Protein AF-Q4CWU4-F1 (afdb_monomer_lite)

Foldseek 3Di:
DDPPPPPPPVPVDDPVRVVVVVVVVVVVVVVVLLVVLVVVLVVLDDPDDPVPDFLVVLSVVLNVLSCVVVVVPPPPDDDDDDDDDDDDDDDDDDDDDDDDDPDPPLVPPVVDPSSVSSVVSVVSSVVRCCVPVVVVVVVVVVVVVVVVVVVVVVVPPDDPPVPPDD

Sequence (166 aa):
MTSKKAAKEKDEYTPQERLTAAALEYKKLEGHNQSSIERMYGALSSPFRVSNKPCEVPRAAVLRCFEEILGKTNSGENGSTDNLTETTVVGRSISGGNNADGRVLLSSDSRFPSVHRCYDAVLQYESCVVEKTLAQHHSLLAEFEARQLQEVESTNEVPKAVASGA

Organism: Trypanosoma cruzi (strain CL Brener) (NCBI:txid353153)

pLDDT: mean 70.57, std 22.28, range [27.14, 93.62]

Secondary structure (DSSP, 8-state):
--------------HHHHHHHHHHHHHHHHHHHHHHHHHHHHHH--SS--TTSTTHHHHHHHHHHHHHHHT--------------------------------------TTS-HHHHTHHHHHHHHHHHHHHHHHHHHHHHHHHHHHHHHHHHHHHSSSSSSSS--

Radius of gyration: 28.24 Å; chains: 1; bounding box: 60×55×87 Å

Structure (mmCIF, N/CA/C/O backbone):
data_AF-Q4CWU4-F1
#
_entry.id   AF-Q4CWU4-F1
#
loop_
_atom_site.group_PDB
_atom_site.id
_atom_site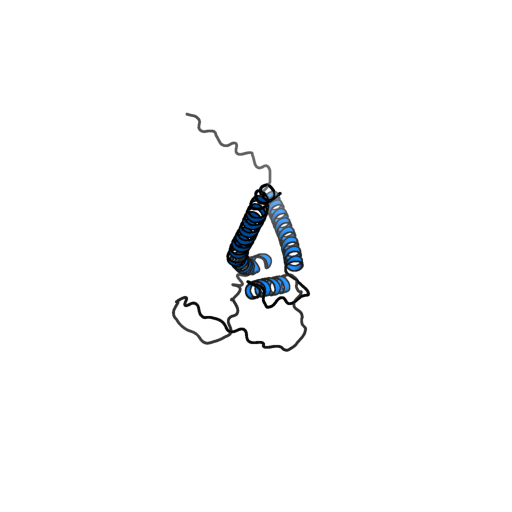.type_symbol
_atom_site.label_atom_id
_atom_site.label_alt_id
_atom_site.label_comp_id
_atom_site.label_asym_id
_atom_site.label_entity_id
_atom_site.label_seq_id
_atom_site.pdbx_PDB_ins_code
_atom_site.Cartn_x
_atom_site.Cartn_y
_atom_site.Cartn_z
_atom_site.occupancy
_atom_site.B_iso_or_equiv
_atom_site.auth_seq_id
_atom_site.auth_comp_id
_atom_site.auth_asym_id
_atom_site.auth_atom_id
_atom_site.pdbx_PDB_model_num
ATOM 1 N N . MET A 1 1 ? 31.629 40.254 8.953 1.00 42.12 1 MET A N 1
ATOM 2 C CA . MET A 1 1 ? 30.354 39.524 8.803 1.00 42.12 1 MET A CA 1
ATOM 3 C C . MET A 1 1 ? 30.618 38.212 8.089 1.00 42.12 1 MET A C 1
ATOM 5 O O . MET A 1 1 ? 31.155 38.199 6.990 1.00 42.12 1 MET A O 1
ATOM 9 N N . THR A 1 2 ? 30.315 37.116 8.768 1.00 42.84 2 THR A N 1
ATOM 10 C CA . THR A 1 2 ? 30.444 35.728 8.327 1.00 42.84 2 THR A CA 1
ATOM 11 C C . THR A 1 2 ? 29.409 35.401 7.253 1.00 42.84 2 THR A C 1
ATOM 13 O O . THR A 1 2 ? 28.284 35.036 7.569 1.00 42.84 2 THR A O 1
ATOM 16 N N . SER A 1 3 ? 29.787 35.460 5.978 1.00 53.03 3 SER A N 1
ATOM 17 C CA . SER A 1 3 ? 29.126 34.617 4.979 1.00 53.03 3 SER A CA 1
ATOM 18 C C . SER A 1 3 ? 29.904 33.314 4.929 1.00 53.03 3 SER A C 1
ATOM 20 O O . SER A 1 3 ? 30.938 33.225 4.268 1.00 53.03 3 SER A O 1
ATOM 22 N N . LYS A 1 4 ? 29.442 32.331 5.714 1.00 50.03 4 LYS A N 1
ATOM 23 C CA . LYS A 1 4 ? 29.821 30.922 5.575 1.00 50.03 4 LYS A CA 1
ATOM 24 C C . LYS A 1 4 ? 29.632 30.582 4.100 1.00 50.03 4 LYS A C 1
ATOM 26 O O . LYS A 1 4 ? 28.511 30.385 3.642 1.00 50.03 4 LYS A O 1
ATOM 31 N N . LYS A 1 5 ? 30.733 30.591 3.351 1.00 51.97 5 LYS A N 1
ATOM 32 C CA . LYS A 1 5 ? 30.817 30.020 2.016 1.00 51.97 5 LYS A CA 1
ATOM 33 C C . LYS A 1 5 ? 30.454 28.563 2.248 1.00 51.97 5 LYS A C 1
ATOM 35 O O . LYS A 1 5 ? 31.265 27.825 2.803 1.00 51.97 5 LYS A O 1
ATOM 40 N N . ALA A 1 6 ? 29.194 28.215 1.980 1.00 53.72 6 ALA A N 1
ATOM 41 C CA . ALA A 1 6 ? 28.751 26.837 1.968 1.00 53.72 6 ALA A CA 1
ATOM 42 C C . ALA A 1 6 ? 29.819 26.102 1.174 1.00 53.72 6 ALA A C 1
ATOM 44 O O . ALA A 1 6 ? 30.114 26.497 0.039 1.00 53.72 6 ALA A O 1
ATOM 45 N N . ALA A 1 7 ? 30.504 25.175 1.840 1.00 51.38 7 ALA A N 1
ATOM 46 C CA . ALA A 1 7 ? 31.452 24.311 1.191 1.00 51.38 7 ALA A CA 1
ATOM 47 C C . ALA A 1 7 ? 30.671 23.687 0.040 1.00 51.38 7 ALA A C 1
ATOM 49 O O . ALA A 1 7 ? 29.815 22.834 0.249 1.00 51.38 7 ALA A O 1
ATOM 50 N N . LYS A 1 8 ? 30.895 24.202 -1.173 1.00 55.53 8 LYS A N 1
ATOM 51 C CA . LYS A 1 8 ? 30.643 23.460 -2.391 1.00 55.53 8 LYS A CA 1
ATOM 52 C C . LYS A 1 8 ? 31.644 22.330 -2.291 1.00 55.53 8 LYS A C 1
ATOM 54 O O . LYS A 1 8 ? 32.777 22.469 -2.749 1.00 55.53 8 LYS A O 1
ATOM 59 N N . GLU A 1 9 ? 31.264 21.300 -1.545 1.00 57.66 9 GLU A N 1
ATOM 60 C CA . GLU A 1 9 ? 31.845 19.984 -1.666 1.00 57.66 9 GLU A CA 1
ATOM 61 C C . GLU A 1 9 ? 31.921 19.758 -3.171 1.00 57.66 9 GLU A C 1
ATOM 63 O O . GLU A 1 9 ? 30.923 19.896 -3.887 1.00 57.66 9 GLU A O 1
ATOM 68 N N . LYS A 1 10 ? 33.157 19.704 -3.669 1.00 61.56 10 LYS A N 1
ATOM 69 C CA . LYS A 1 10 ? 33.426 19.575 -5.090 1.00 61.56 10 LYS A CA 1
ATOM 70 C C . LYS A 1 10 ? 32.891 18.208 -5.442 1.00 61.56 10 LYS A C 1
ATOM 72 O O . LYS A 1 10 ? 33.530 17.208 -5.163 1.00 61.56 10 LYS A O 1
ATOM 77 N N . ASP A 1 11 ? 31.673 18.204 -5.939 1.00 67.06 11 ASP A N 1
ATOM 78 C CA . ASP A 1 11 ? 30.975 17.013 -6.354 1.00 67.06 11 ASP A CA 1
ATOM 79 C C . ASP A 1 11 ? 31.775 16.422 -7.523 1.00 67.06 11 ASP A C 1
ATOM 81 O O . ASP A 1 11 ? 31.755 16.947 -8.639 1.00 67.06 11 ASP A O 1
ATOM 85 N N . GLU A 1 12 ? 32.604 15.434 -7.181 1.00 80.94 12 GLU A N 1
ATOM 86 C CA . GLU A 1 12 ? 33.707 14.880 -7.978 1.00 80.94 12 GLU A CA 1
ATOM 87 C C . GLU A 1 12 ? 33.205 14.046 -9.166 1.00 80.94 12 GLU A C 1
ATOM 89 O O . GLU A 1 12 ? 33.981 13.659 -10.033 1.00 80.94 12 GLU A O 1
ATOM 94 N N . TYR A 1 13 ? 31.890 13.834 -9.254 1.00 83.00 13 TYR A N 1
ATOM 95 C CA . TYR A 1 13 ? 31.260 13.078 -10.324 1.00 83.00 13 TYR A CA 1
ATOM 96 C C . TYR A 1 13 ? 31.100 13.895 -11.609 1.00 83.00 13 TYR A C 1
ATOM 98 O O . TYR A 1 13 ? 30.477 14.970 -11.643 1.00 83.00 13 TYR A O 1
A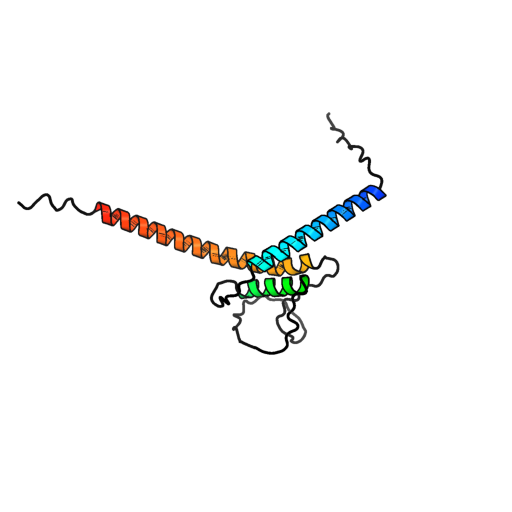TOM 106 N N . THR A 1 14 ? 31.573 13.311 -12.708 1.00 89.88 14 THR A N 1
ATOM 107 C CA . THR A 1 14 ? 31.270 13.735 -14.075 1.00 89.88 14 THR A CA 1
ATOM 108 C C . THR A 1 14 ? 29.755 13.698 -14.334 1.00 89.88 14 THR A C 1
ATOM 110 O O . THR A 1 14 ? 29.021 12.931 -13.703 1.00 89.88 14 THR A O 1
ATOM 113 N N . PRO A 1 15 ? 29.236 14.484 -15.296 1.00 90.69 15 PRO A N 1
ATOM 114 C CA . PRO A 1 15 ? 27.817 14.437 -15.658 1.00 90.69 15 PRO A CA 1
ATOM 115 C C . PRO A 1 15 ? 27.309 13.029 -16.010 1.00 90.69 15 PRO A C 1
ATOM 117 O O . PRO A 1 15 ? 26.175 12.684 -15.682 1.00 90.69 15 PRO A O 1
ATOM 120 N N . GLN A 1 16 ? 28.157 12.200 -16.629 1.00 91.44 16 GLN A N 1
ATOM 121 C CA . GLN A 1 16 ? 27.815 10.824 -16.987 1.00 91.44 16 GLN A CA 1
ATOM 122 C C . GLN A 1 16 ? 27.714 9.912 -15.756 1.00 91.44 16 GLN A C 1
ATOM 124 O O . GLN A 1 16 ? 26.798 9.091 -15.669 1.00 91.44 16 GLN A O 1
ATOM 129 N N . GLU A 1 17 ? 28.615 10.067 -14.784 1.00 92.50 17 GLU A N 1
ATOM 130 C CA . GLU A 1 17 ? 28.552 9.333 -13.515 1.00 92.50 17 GLU A CA 1
ATOM 131 C C . GLU A 1 17 ? 27.312 9.723 -12.714 1.00 92.50 17 GLU A C 1
ATOM 133 O O . GLU A 1 17 ? 26.626 8.846 -12.196 1.00 92.50 17 GLU A O 1
ATOM 138 N N . ARG A 1 18 ? 26.950 11.012 -12.694 1.00 91.31 18 ARG A N 1
ATOM 139 C CA . ARG A 1 18 ? 25.708 11.481 -12.059 1.00 91.31 18 ARG A CA 1
ATOM 140 C C . ARG A 1 18 ? 24.472 10.864 -12.691 1.00 91.31 18 ARG A C 1
ATOM 142 O O . ARG A 1 18 ? 23.588 10.412 -11.972 1.00 91.31 18 ARG A O 1
ATOM 149 N N . LEU A 1 19 ? 24.404 10.839 -14.023 1.00 93.00 19 LEU A N 1
ATOM 150 C CA . LEU A 1 19 ? 23.275 10.239 -14.729 1.00 93.00 19 LEU A CA 1
ATOM 151 C C . LEU A 1 19 ? 23.174 8.739 -14.429 1.00 93.00 19 LEU A C 1
ATOM 153 O O . LEU A 1 19 ? 22.085 8.232 -14.176 1.00 93.00 19 LEU A O 1
ATOM 157 N N . THR A 1 20 ? 24.313 8.046 -14.404 1.00 92.94 20 THR A N 1
ATOM 158 C CA . THR A 1 20 ? 24.373 6.616 -14.080 1.00 92.94 20 THR A CA 1
ATOM 159 C C . THR A 1 20 ? 23.937 6.358 -12.637 1.00 92.94 20 THR A C 1
ATOM 161 O O . THR A 1 20 ? 23.101 5.490 -12.399 1.00 92.94 20 THR A O 1
ATOM 164 N N . ALA A 1 21 ? 24.433 7.143 -11.679 1.00 91.88 21 ALA A N 1
ATOM 165 C CA . ALA A 1 21 ? 24.035 7.056 -10.278 1.00 91.88 21 ALA A CA 1
ATOM 166 C C . ALA A 1 21 ? 22.535 7.339 -10.094 1.00 91.88 21 ALA A C 1
ATOM 168 O O . ALA A 1 21 ? 21.845 6.579 -9.419 1.00 91.88 21 ALA A O 1
ATOM 169 N N . ALA A 1 22 ? 22.004 8.372 -10.756 1.00 91.38 22 ALA A N 1
ATOM 170 C CA . ALA A 1 22 ? 20.580 8.694 -10.727 1.00 91.38 22 ALA A CA 1
ATOM 171 C C . ALA A 1 22 ? 19.720 7.562 -11.313 1.00 91.38 22 ALA A C 1
ATOM 173 O O . ALA A 1 22 ? 18.696 7.207 -10.734 1.00 91.38 22 ALA A O 1
ATOM 174 N N . ALA A 1 23 ? 20.147 6.955 -12.425 1.00 90.81 23 ALA A N 1
ATOM 175 C CA . ALA A 1 23 ? 19.454 5.817 -13.024 1.00 90.81 23 ALA A CA 1
ATOM 176 C C . ALA A 1 23 ? 19.469 4.577 -12.111 1.00 90.81 23 ALA A C 1
ATOM 178 O O . ALA A 1 23 ? 18.464 3.872 -12.011 1.00 90.81 23 ALA A O 1
ATOM 179 N N . LEU A 1 24 ? 20.584 4.318 -11.417 1.00 93.06 24 LEU A N 1
ATOM 180 C CA . LEU A 1 24 ? 20.696 3.218 -10.455 1.00 93.06 24 LEU A CA 1
ATOM 181 C C . LEU A 1 24 ? 19.802 3.432 -9.229 1.00 93.06 24 LEU A C 1
ATOM 183 O O . LEU A 1 24 ? 19.096 2.506 -8.830 1.00 93.06 24 LEU A O 1
ATOM 187 N N . GLU A 1 25 ? 19.784 4.638 -8.663 1.00 92.19 25 GLU A N 1
ATOM 188 C CA . GLU A 1 25 ? 18.903 4.967 -7.537 1.00 92.19 25 GLU A CA 1
ATOM 189 C C . GLU A 1 25 ? 17.427 4.920 -7.939 1.00 92.19 25 GLU A C 1
ATOM 191 O O . GLU A 1 25 ? 16.607 4.369 -7.206 1.00 92.19 25 GLU A O 1
ATOM 196 N N . TYR A 1 26 ? 17.085 5.397 -9.138 1.00 89.50 26 TYR A N 1
ATOM 197 C CA . TYR A 1 26 ? 15.729 5.275 -9.665 1.00 89.50 26 TYR A CA 1
ATOM 198 C C . TYR A 1 26 ? 15.299 3.807 -9.793 1.00 89.50 26 TYR A C 1
ATOM 200 O O . TYR A 1 26 ? 14.238 3.424 -9.305 1.00 89.50 26 TYR A O 1
ATOM 208 N N . LYS A 1 27 ? 16.153 2.954 -10.373 1.00 88.50 27 LYS A N 1
ATOM 209 C CA . LYS A 1 27 ? 15.885 1.514 -10.498 1.00 88.50 27 LYS A CA 1
ATOM 210 C C . LYS A 1 27 ? 15.747 0.829 -9.135 1.00 88.50 27 LYS A C 1
ATOM 212 O O . LYS A 1 27 ? 14.917 -0.061 -8.959 1.00 88.50 27 LYS A O 1
ATOM 217 N N . LYS A 1 28 ? 16.558 1.231 -8.156 1.00 90.50 28 LYS A N 1
ATOM 218 C CA . LYS A 1 28 ? 16.475 0.727 -6.780 1.00 90.50 28 LYS A CA 1
ATOM 219 C C . LYS A 1 28 ? 15.155 1.126 -6.119 1.00 90.50 28 LYS A C 1
ATOM 221 O O . LYS A 1 28 ? 14.529 0.286 -5.473 1.00 90.50 28 LYS A O 1
ATOM 226 N N . LEU A 1 29 ? 14.721 2.372 -6.305 1.00 88.19 29 LEU A N 1
ATOM 227 C CA . LEU A 1 29 ? 13.435 2.860 -5.813 1.00 88.19 29 LEU A CA 1
ATOM 228 C C . LEU A 1 29 ? 12.266 2.111 -6.465 1.00 88.19 29 LEU A C 1
ATOM 230 O O . LEU A 1 29 ? 11.347 1.689 -5.770 1.00 88.19 29 LEU A O 1
ATOM 234 N N . GLU A 1 30 ? 12.332 1.873 -7.774 1.00 85.12 30 GLU A N 1
ATOM 235 C CA . GLU A 1 30 ? 11.339 1.083 -8.508 1.00 85.12 30 GLU A CA 1
ATOM 236 C C . GLU A 1 30 ? 11.250 -0.358 -7.979 1.00 85.12 30 GLU A C 1
ATOM 238 O O . GLU A 1 30 ? 10.157 -0.840 -7.682 1.00 85.12 30 GLU A O 1
ATOM 243 N N . GLY A 1 31 ? 12.389 -1.022 -7.758 1.00 86.56 31 GLY A N 1
ATOM 244 C CA . GLY A 1 31 ? 12.422 -2.367 -7.175 1.00 86.56 31 GLY A CA 1
ATOM 245 C C . GLY A 1 31 ? 11.868 -2.429 -5.744 1.00 86.56 31 GLY A C 1
ATOM 246 O O . GLY A 1 31 ? 11.148 -3.368 -5.388 1.00 86.56 31 GLY A O 1
ATOM 247 N N . HIS A 1 32 ? 12.153 -1.414 -4.921 1.00 87.88 32 HIS A N 1
ATOM 248 C CA . HIS A 1 32 ? 11.577 -1.298 -3.580 1.00 87.88 32 HIS A CA 1
ATOM 249 C C . HIS A 1 32 ? 10.056 -1.115 -3.630 1.00 87.88 32 HIS A C 1
ATOM 251 O O . HIS A 1 32 ? 9.322 -1.789 -2.907 1.00 87.88 32 HIS A O 1
ATOM 257 N N . ASN A 1 33 ? 9.584 -0.245 -4.520 1.00 86.44 33 ASN A N 1
ATOM 258 C CA . ASN A 1 33 ? 8.169 0.021 -4.725 1.00 86.44 33 ASN A CA 1
ATOM 259 C C . ASN A 1 33 ? 7.411 -1.228 -5.191 1.00 86.44 33 ASN A C 1
ATOM 261 O O . ASN A 1 33 ? 6.353 -1.535 -4.643 1.00 86.44 33 ASN A O 1
ATOM 265 N N . GLN A 1 34 ? 7.979 -1.989 -6.127 1.00 86.38 34 GLN A N 1
ATOM 266 C CA . GLN A 1 34 ? 7.411 -3.258 -6.579 1.00 86.38 34 GLN A CA 1
ATOM 267 C C . GLN A 1 34 ? 7.272 -4.258 -5.422 1.00 86.38 34 GLN A C 1
ATOM 269 O O . GLN A 1 34 ? 6.199 -4.815 -5.196 1.00 86.38 34 GLN A O 1
ATOM 274 N N . SER A 1 35 ? 8.331 -4.414 -4.622 1.00 89.38 35 SER A N 1
ATOM 275 C CA . SER A 1 35 ? 8.322 -5.293 -3.443 1.00 89.38 35 SER A CA 1
ATOM 276 C C . SER A 1 35 ? 7.289 -4.848 -2.396 1.00 89.38 35 SER A C 1
ATOM 278 O O . SER A 1 35 ? 6.674 -5.671 -1.715 1.00 89.38 35 SER A O 1
ATOM 280 N N . SER A 1 36 ? 7.092 -3.534 -2.250 1.00 90.00 36 SER A N 1
ATOM 281 C CA . SER A 1 36 ? 6.083 -2.955 -1.361 1.00 90.00 36 SER A CA 1
ATOM 282 C C . SER A 1 36 ? 4.665 -3.272 -1.842 1.00 90.00 36 SER A C 1
ATOM 284 O O . SER A 1 36 ? 3.839 -3.725 -1.048 1.00 90.00 36 SER A O 1
ATOM 286 N N . ILE A 1 37 ? 4.398 -3.130 -3.146 1.00 89.69 37 ILE A N 1
ATOM 287 C CA . ILE A 1 37 ? 3.116 -3.509 -3.757 1.00 89.69 37 ILE A CA 1
ATOM 288 C C . ILE A 1 37 ? 2.821 -4.987 -3.529 1.00 89.69 37 ILE A C 1
ATOM 290 O O . ILE A 1 37 ? 1.724 -5.321 -3.094 1.00 89.69 37 ILE A O 1
ATOM 294 N N . GLU A 1 38 ? 3.783 -5.878 -3.763 1.00 90.81 38 GLU A N 1
ATOM 295 C CA . GLU A 1 38 ? 3.588 -7.316 -3.549 1.00 90.81 38 GLU A CA 1
ATOM 296 C C . GLU A 1 38 ? 3.238 -7.641 -2.096 1.00 90.81 38 GLU A C 1
ATOM 298 O O . GLU A 1 38 ? 2.326 -8.430 -1.834 1.00 90.81 38 GLU A O 1
ATOM 303 N N . ARG A 1 39 ? 3.916 -6.992 -1.142 1.00 91.56 39 ARG A N 1
ATOM 304 C CA . ARG A 1 39 ? 3.634 -7.148 0.287 1.00 91.56 39 ARG A CA 1
ATOM 305 C C . ARG A 1 39 ? 2.242 -6.638 0.647 1.00 91.56 39 ARG A C 1
ATOM 307 O O . ARG A 1 39 ? 1.512 -7.333 1.349 1.00 91.56 39 ARG A O 1
ATOM 314 N N . MET A 1 40 ? 1.874 -5.445 0.181 1.00 90.06 40 MET A N 1
ATOM 315 C CA . MET A 1 40 ? 0.548 -4.876 0.431 1.00 90.06 40 MET A CA 1
ATOM 316 C C . MET A 1 40 ? -0.545 -5.721 -0.216 1.00 90.06 40 MET A C 1
ATOM 318 O O . MET A 1 40 ? -1.544 -6.012 0.431 1.00 90.06 40 MET A O 1
ATOM 322 N N . TYR A 1 41 ? -0.341 -6.180 -1.450 1.00 91.94 41 TYR A N 1
ATOM 323 C CA . TYR A 1 41 ? -1.244 -7.107 -2.119 1.00 91.94 41 TYR A CA 1
ATOM 324 C C . TYR A 1 41 ? -1.407 -8.394 -1.306 1.00 91.94 41 TYR A C 1
ATOM 326 O O . TYR A 1 41 ? -2.529 -8.818 -1.060 1.00 91.94 41 TYR A O 1
ATOM 334 N N . GLY A 1 42 ? -0.315 -8.988 -0.818 1.00 90.50 42 GLY A N 1
ATOM 335 C CA . GLY A 1 42 ? -0.363 -10.155 0.064 1.00 90.50 42 GLY A CA 1
ATOM 336 C C . GLY A 1 42 ? -1.146 -9.898 1.355 1.00 90.50 42 GLY A C 1
ATOM 337 O O . GLY A 1 42 ? -1.985 -10.706 1.727 1.00 90.50 42 GLY A O 1
ATOM 338 N N . ALA A 1 43 ? -0.930 -8.754 2.006 1.00 89.38 43 ALA A N 1
ATOM 339 C CA . ALA A 1 43 ? -1.614 -8.399 3.250 1.00 89.38 43 ALA A CA 1
ATOM 340 C C . ALA A 1 43 ? -3.107 -8.091 3.051 1.00 89.38 43 ALA A C 1
ATOM 342 O O . ALA A 1 43 ? -3.938 -8.427 3.895 1.00 89.38 43 ALA A O 1
ATOM 343 N N . LEU A 1 44 ? -3.451 -7.434 1.941 1.00 89.44 44 LEU A N 1
ATOM 344 C CA . LEU A 1 44 ? -4.825 -7.082 1.614 1.00 89.44 44 LEU A CA 1
ATOM 345 C C . LEU A 1 44 ? -5.573 -8.251 0.997 1.00 89.44 44 LEU A C 1
ATOM 347 O O . LEU A 1 44 ? -6.783 -8.320 1.174 1.00 89.44 44 LEU A O 1
ATOM 351 N N . SER A 1 45 ? -4.908 -9.163 0.292 1.00 88.88 45 SER A N 1
ATOM 352 C CA . SER A 1 45 ? -5.537 -10.361 -0.255 1.00 88.88 45 SER A CA 1
ATOM 353 C C . SER A 1 45 ? -5.901 -11.303 0.891 1.00 88.88 45 SER A C 1
ATOM 355 O O . SER A 1 45 ? -5.064 -11.813 1.625 1.00 88.88 45 SER A O 1
ATOM 357 N N . SER A 1 46 ? -7.201 -11.504 1.080 1.00 79.19 46 SER A N 1
ATOM 358 C CA . SER A 1 46 ? -7.724 -12.494 2.013 1.00 79.19 46 SER A CA 1
ATOM 359 C C . SER A 1 46 ? -8.513 -13.508 1.198 1.00 79.19 46 SER A C 1
ATOM 361 O O . SER A 1 46 ? -9.318 -13.083 0.363 1.00 79.19 46 SER A O 1
ATOM 363 N N . PRO A 1 47 ? -8.334 -14.821 1.430 1.00 76.12 47 PRO A N 1
ATOM 364 C CA . PRO A 1 47 ? -9.186 -15.830 0.808 1.00 76.12 47 PRO A CA 1
ATOM 365 C C . PRO A 1 47 ? -10.633 -15.734 1.312 1.00 76.12 47 PRO A C 1
ATOM 367 O O . PRO A 1 47 ? -11.556 -16.219 0.662 1.00 76.12 47 PRO A O 1
ATOM 370 N N . PHE A 1 48 ? -10.851 -15.088 2.459 1.00 75.31 48 PHE A N 1
ATOM 371 C CA . PHE A 1 48 ? -12.173 -14.881 3.020 1.00 75.31 48 PHE A CA 1
ATOM 372 C C . PHE A 1 48 ? -12.760 -13.573 2.488 1.00 75.31 48 PHE A C 1
ATOM 374 O O . PHE A 1 48 ? -12.238 -12.484 2.739 1.00 75.31 48 PHE A O 1
ATOM 381 N N . ARG A 1 49 ? -13.885 -13.672 1.773 1.00 64.88 49 ARG A N 1
ATOM 382 C CA . ARG A 1 49 ? -14.719 -12.507 1.469 1.00 64.88 49 ARG A CA 1
ATOM 383 C C . ARG A 1 49 ? -15.375 -12.051 2.761 1.00 64.88 49 ARG A C 1
ATOM 385 O O . ARG A 1 49 ? -16.301 -12.694 3.243 1.00 64.88 49 ARG A O 1
ATOM 392 N N . VAL A 1 50 ? -14.909 -10.941 3.318 1.00 62.88 50 VAL A N 1
ATOM 393 C CA . VAL A 1 50 ? -15.565 -10.325 4.469 1.00 62.88 50 VAL A CA 1
ATOM 394 C C . VAL A 1 50 ? -16.378 -9.135 3.984 1.00 62.88 50 VAL A C 1
ATOM 396 O O . VAL A 1 50 ? -16.059 -8.000 4.296 1.00 62.88 50 VAL A O 1
ATOM 399 N N . SER A 1 51 ? -17.430 -9.389 3.201 1.00 69.75 51 SER A N 1
ATOM 400 C CA . SER A 1 51 ? -18.261 -8.344 2.570 1.00 69.75 51 SER A CA 1
ATOM 401 C C . SER A 1 51 ? -18.821 -7.305 3.547 1.00 69.75 51 SER A C 1
ATOM 403 O O . SER A 1 51 ? -19.164 -6.203 3.139 1.00 69.75 51 SER A O 1
ATOM 405 N N . ASN A 1 52 ? -18.914 -7.652 4.832 1.00 73.62 52 ASN A N 1
ATOM 406 C CA . ASN A 1 52 ? -19.539 -6.823 5.859 1.00 73.62 52 ASN A CA 1
ATOM 407 C C . ASN A 1 52 ? -18.539 -5.936 6.618 1.00 73.62 52 ASN A C 1
ATOM 409 O O . ASN A 1 52 ? -18.941 -5.218 7.533 1.00 73.62 52 ASN A O 1
ATOM 413 N N . LYS A 1 53 ? -17.238 -5.998 6.300 1.00 76.44 53 LYS A N 1
ATOM 414 C CA . LYS A 1 53 ? -16.251 -5.104 6.914 1.00 76.44 53 LYS A CA 1
ATOM 415 C C . LYS A 1 53 ? -16.388 -3.684 6.355 1.00 76.44 53 LYS A C 1
ATOM 417 O O . LYS A 1 53 ? -16.730 -3.504 5.184 1.00 76.44 53 LYS A O 1
ATOM 422 N N . PRO A 1 54 ? -16.100 -2.651 7.167 1.00 82.12 54 PRO A N 1
ATOM 423 C CA . PRO A 1 54 ? -15.963 -1.307 6.631 1.00 82.12 54 PRO A CA 1
ATOM 424 C C . PRO A 1 54 ? -14.826 -1.285 5.598 1.00 82.12 54 PRO A C 1
ATOM 426 O O . PRO A 1 54 ? -13.844 -2.011 5.731 1.00 82.12 54 PRO A O 1
ATOM 429 N N . CYS A 1 55 ? -14.951 -0.428 4.584 1.00 88.31 55 CYS A N 1
ATOM 430 C CA . CYS A 1 55 ? -13.887 -0.153 3.609 1.00 88.31 55 CYS A CA 1
ATOM 431 C C . CYS A 1 55 ? -13.554 -1.287 2.621 1.00 88.31 55 CYS A C 1
ATOM 433 O O . CYS A 1 55 ? -12.531 -1.226 1.941 1.00 88.31 55 CYS A O 1
ATOM 435 N N . GLU A 1 56 ? -14.424 -2.287 2.460 1.00 88.75 56 GLU A N 1
ATOM 436 C CA . GLU A 1 56 ? -14.214 -3.361 1.476 1.00 88.75 56 GLU A CA 1
ATOM 437 C C . GLU A 1 56 ? -14.238 -2.871 0.021 1.00 88.75 56 GLU A C 1
ATOM 439 O O . GLU A 1 56 ? -13.476 -3.364 -0.807 1.00 88.75 56 GLU A O 1
ATOM 444 N N . VAL A 1 57 ? -15.055 -1.861 -0.296 1.00 89.25 57 VAL A N 1
ATOM 445 C CA . VAL A 1 57 ? -15.098 -1.251 -1.637 1.00 89.25 57 VAL A CA 1
ATOM 446 C C . VAL A 1 57 ? -13.749 -0.620 -2.020 1.00 89.25 57 VAL A C 1
ATOM 448 O O . VAL A 1 57 ? -13.183 -1.032 -3.037 1.00 89.25 57 VAL A O 1
ATOM 451 N N . PRO A 1 58 ? -13.170 0.315 -1.233 1.00 90.69 58 PRO A N 1
ATOM 452 C CA . PRO A 1 58 ? -11.850 0.851 -1.553 1.00 90.69 58 PRO A CA 1
ATOM 453 C C . PRO A 1 58 ? -10.747 -0.215 -1.453 1.00 90.69 58 PRO A C 1
ATOM 455 O O . PRO A 1 58 ? -9.843 -0.216 -2.285 1.00 90.69 58 PRO A O 1
ATOM 458 N N . ARG A 1 59 ? -10.846 -1.196 -0.540 1.00 91.00 59 ARG A N 1
ATOM 459 C CA . ARG A 1 59 ? -9.922 -2.346 -0.508 1.00 91.00 59 ARG A CA 1
ATOM 460 C C . ARG A 1 59 ? -9.916 -3.107 -1.838 1.00 91.00 59 ARG A C 1
ATOM 462 O O . ARG A 1 59 ? -8.850 -3.415 -2.367 1.00 91.00 59 ARG A O 1
ATOM 469 N N . ALA A 1 60 ? -11.091 -3.410 -2.388 1.00 89.88 60 ALA A N 1
ATOM 470 C CA . ALA A 1 60 ? -11.220 -4.108 -3.664 1.00 89.88 60 ALA A CA 1
ATOM 471 C C . ALA A 1 60 ? -10.670 -3.278 -4.836 1.00 89.88 60 ALA A C 1
ATOM 473 O O . ALA A 1 60 ? -10.091 -3.841 -5.765 1.00 89.88 60 ALA A O 1
ATOM 474 N N . ALA A 1 61 ? -10.805 -1.947 -4.788 1.00 90.88 61 ALA A N 1
ATOM 475 C CA . ALA A 1 61 ? -10.198 -1.052 -5.772 1.00 90.88 61 ALA A CA 1
ATOM 476 C C . ALA A 1 61 ? -8.660 -1.108 -5.730 1.00 90.88 61 ALA A C 1
ATOM 478 O O . ALA A 1 61 ? -8.029 -1.206 -6.783 1.00 90.88 61 ALA A O 1
ATOM 479 N N . VAL A 1 62 ? -8.063 -1.130 -4.531 1.00 92.38 62 VAL A N 1
ATOM 480 C CA . VAL A 1 62 ? -6.612 -1.310 -4.352 1.00 92.38 62 VAL A CA 1
ATOM 481 C C . VAL A 1 62 ? -6.148 -2.650 -4.916 1.00 92.38 62 VAL A C 1
ATOM 483 O O . VAL A 1 62 ? -5.193 -2.684 -5.688 1.00 92.38 62 VAL A O 1
ATOM 486 N N . LEU A 1 63 ? -6.838 -3.745 -4.579 1.00 92.06 63 LEU A N 1
ATOM 487 C CA . LEU A 1 63 ? -6.486 -5.079 -5.073 1.00 92.06 63 LEU A CA 1
ATOM 488 C C . LEU A 1 63 ? -6.516 -5.143 -6.599 1.00 92.06 63 LEU A C 1
ATOM 490 O O . LEU A 1 63 ? -5.537 -5.574 -7.196 1.00 92.06 63 LEU A O 1
ATOM 494 N N . ARG A 1 64 ? -7.578 -4.628 -7.227 1.00 90.69 64 ARG A N 1
ATOM 495 C CA . ARG A 1 64 ? -7.695 -4.577 -8.690 1.00 90.69 64 ARG A CA 1
ATOM 496 C C . ARG A 1 64 ? -6.556 -3.782 -9.330 1.00 90.69 64 ARG A C 1
ATOM 498 O O . ARG A 1 64 ? -6.009 -4.193 -10.347 1.00 90.69 64 ARG A O 1
ATOM 505 N N . CYS A 1 65 ? -6.191 -2.653 -8.728 1.00 90.12 65 CYS A N 1
ATOM 506 C CA . CYS A 1 65 ? -5.104 -1.826 -9.232 1.00 90.12 65 CYS A CA 1
ATOM 507 C C . CYS A 1 65 ? -3.743 -2.534 -9.098 1.00 90.12 65 CYS A C 1
ATOM 509 O O . CYS A 1 65 ? -2.950 -2.558 -10.037 1.00 90.12 65 CYS A O 1
ATOM 511 N N . PHE A 1 66 ? -3.480 -3.190 -7.964 1.00 91.62 66 PHE A N 1
ATOM 512 C CA . PHE A 1 66 ? -2.270 -3.996 -7.791 1.00 91.62 66 PHE A CA 1
ATOM 513 C C . PHE A 1 66 ? -2.241 -5.220 -8.709 1.00 91.62 66 PHE A C 1
ATOM 515 O O . PHE A 1 66 ? -1.174 -5.563 -9.206 1.00 91.62 66 PHE A O 1
ATOM 522 N N . GLU A 1 67 ? -3.375 -5.862 -8.987 1.00 91.19 67 GLU A N 1
ATOM 523 C CA . GLU A 1 67 ? -3.456 -6.963 -9.955 1.00 91.19 67 GLU A CA 1
ATOM 524 C C . GLU A 1 67 ? -3.047 -6.520 -11.362 1.00 91.19 67 GLU A C 1
ATOM 526 O O . GLU A 1 67 ? -2.333 -7.262 -12.035 1.00 91.19 67 GLU A O 1
ATOM 531 N N . GLU A 1 68 ? -3.434 -5.312 -11.784 1.00 88.25 68 GLU A N 1
ATOM 532 C CA . GLU A 1 68 ? -3.013 -4.729 -13.063 1.00 88.25 68 GLU A CA 1
ATOM 533 C C . GLU A 1 68 ? -1.490 -4.537 -13.122 1.00 88.25 68 GLU A C 1
ATOM 535 O O . GLU A 1 68 ? -0.855 -4.918 -14.104 1.00 88.25 68 GLU A O 1
ATOM 540 N N . ILE A 1 69 ? -0.882 -4.021 -12.048 1.00 85.25 69 ILE A N 1
ATOM 541 C CA . ILE A 1 69 ? 0.575 -3.817 -11.963 1.00 85.25 69 ILE A CA 1
ATOM 542 C C . ILE A 1 69 ? 1.332 -5.147 -11.914 1.00 85.25 69 ILE A C 1
ATOM 544 O O . ILE A 1 69 ? 2.374 -5.296 -12.548 1.00 85.25 69 ILE A O 1
ATOM 548 N N . LEU A 1 70 ? 0.825 -6.114 -11.147 1.00 85.94 70 LEU A N 1
ATOM 549 C CA . LEU A 1 70 ? 1.458 -7.417 -10.950 1.00 85.94 70 LEU A CA 1
ATOM 550 C C . LEU A 1 70 ? 1.210 -8.386 -12.116 1.00 85.94 70 LEU A C 1
ATOM 552 O O . LEU A 1 70 ? 1.722 -9.504 -12.083 1.00 85.94 70 LEU A O 1
ATOM 556 N N . GLY A 1 71 ? 0.399 -8.005 -13.110 1.00 82.19 71 GLY A N 1
ATOM 557 C CA . GLY A 1 71 ? -0.020 -8.898 -14.193 1.00 82.19 71 GLY A CA 1
ATOM 558 C C . GLY A 1 71 ? -0.860 -10.084 -13.706 1.00 82.19 71 GLY A C 1
ATOM 559 O O . GLY A 1 71 ? -0.902 -11.122 -14.359 1.00 82.19 71 GLY A O 1
ATOM 560 N N . LYS A 1 72 ? -1.511 -9.950 -12.544 1.00 73.56 72 LYS A N 1
ATOM 561 C CA . LYS A 1 72 ? -2.361 -10.980 -11.924 1.00 73.56 72 LYS A CA 1
ATOM 562 C C . LYS A 1 72 ? -3.821 -10.877 -12.354 1.00 73.56 72 LYS A C 1
ATOM 564 O O . LYS A 1 72 ? -4.677 -11.481 -11.714 1.00 73.56 72 LYS A O 1
ATOM 569 N N . THR A 1 73 ? -4.127 -10.119 -13.407 1.00 65.50 73 THR A N 1
ATOM 570 C CA . THR A 1 73 ? -5.483 -10.081 -13.948 1.00 65.50 73 THR A CA 1
ATOM 571 C C . THR A 1 73 ? -5.880 -11.504 -14.313 1.00 65.50 73 THR A C 1
ATOM 573 O O . THR A 1 73 ? -5.321 -12.118 -15.221 1.00 65.50 73 THR A O 1
ATOM 576 N N . ASN A 1 74 ? -6.832 -12.055 -13.560 1.00 54.03 74 ASN A N 1
ATOM 577 C CA . ASN A 1 74 ? -7.471 -13.302 -13.926 1.00 54.03 74 ASN A CA 1
ATOM 578 C C . ASN A 1 74 ? -8.114 -13.057 -15.294 1.00 54.03 74 ASN A C 1
ATOM 580 O O . ASN A 1 74 ? -9.212 -12.516 -15.378 1.00 54.03 74 ASN A O 1
ATOM 584 N N . SER A 1 75 ? -7.434 -13.445 -16.374 1.00 39.19 75 SER A N 1
ATOM 585 C CA . SER A 1 75 ? -8.068 -13.712 -17.666 1.00 39.19 75 SER A CA 1
ATOM 586 C C . SER A 1 75 ? -8.902 -14.990 -17.533 1.00 39.19 75 SER A C 1
ATOM 588 O O . SER A 1 75 ? -8.647 -15.994 -18.187 1.00 39.19 75 SER A O 1
ATOM 590 N N . GLY A 1 76 ? -9.852 -14.954 -16.598 1.00 34.28 76 GLY A N 1
ATOM 591 C CA . GLY A 1 76 ? -10.908 -15.921 -16.379 1.00 34.28 76 GLY A CA 1
ATOM 592 C C . GLY A 1 76 ? -12.222 -15.191 -16.615 1.00 34.28 76 GLY A C 1
ATOM 593 O O . GLY A 1 76 ? -12.585 -14.281 -15.875 1.00 34.28 76 GLY A O 1
ATOM 594 N N . GLU A 1 77 ? -12.858 -15.552 -17.717 1.00 33.91 77 GLU A N 1
ATOM 595 C CA . GLU A 1 77 ? -14.112 -15.032 -18.240 1.00 33.91 77 GLU A CA 1
ATOM 596 C C . GLU A 1 77 ? -15.284 -15.056 -17.236 1.00 33.91 77 GLU A C 1
ATOM 598 O O . GLU A 1 77 ? -15.403 -15.953 -16.411 1.00 33.91 77 GLU A O 1
ATOM 603 N N . ASN A 1 78 ? -16.203 -14.103 -17.439 1.00 30.23 78 ASN A N 1
ATOM 604 C CA . ASN A 1 78 ? -17.647 -14.149 -17.172 1.00 30.23 78 ASN A CA 1
ATOM 605 C C . ASN A 1 78 ? -18.179 -14.357 -15.736 1.00 30.23 78 ASN A C 1
ATOM 607 O O . ASN A 1 78 ? -18.199 -15.453 -15.191 1.00 30.23 78 ASN A O 1
ATOM 611 N N . GLY A 1 79 ? -18.862 -13.308 -15.253 1.00 30.20 79 GLY A N 1
ATOM 612 C CA . GLY A 1 79 ? -20.131 -13.444 -14.528 1.00 30.20 79 GLY A CA 1
ATOM 613 C C . GLY A 1 79 ? -20.073 -13.330 -13.005 1.00 30.20 79 GLY A C 1
ATOM 614 O O . GLY A 1 79 ? -19.865 -14.320 -12.322 1.00 30.20 79 GLY A O 1
ATOM 615 N N . SER A 1 80 ? -20.358 -12.139 -12.467 1.00 30.75 80 SER A N 1
ATOM 616 C CA . SER A 1 80 ? -21.432 -11.961 -11.471 1.00 30.75 80 SER A CA 1
ATOM 617 C C . SER A 1 80 ? -21.603 -10.471 -11.167 1.00 30.75 80 SER A C 1
ATOM 619 O O . SER A 1 80 ? -20.796 -9.851 -10.476 1.00 30.75 80 SER A O 1
ATOM 621 N N . THR A 1 81 ? -22.652 -9.888 -11.734 1.00 33.81 81 THR A N 1
ATOM 622 C CA . THR A 1 81 ? -23.306 -8.666 -11.266 1.00 33.81 81 THR A CA 1
ATOM 623 C C . THR A 1 81 ? -23.966 -8.949 -9.923 1.00 33.81 81 THR A C 1
ATOM 625 O O . THR A 1 81 ? -24.966 -9.657 -9.903 1.00 33.81 81 THR A O 1
ATOM 628 N N . ASP A 1 82 ? -23.464 -8.373 -8.834 1.00 35.72 82 ASP A N 1
ATOM 629 C CA . ASP A 1 82 ? -24.232 -8.245 -7.596 1.00 35.72 82 ASP A CA 1
ATOM 630 C C . ASP A 1 82 ? -24.219 -6.785 -7.140 1.00 35.72 82 ASP A C 1
ATOM 632 O O . ASP A 1 82 ? -23.177 -6.173 -6.902 1.00 35.72 82 ASP A O 1
ATOM 636 N N . ASN A 1 83 ? -25.426 -6.231 -7.100 1.00 34.97 83 ASN A N 1
ATOM 637 C CA . ASN A 1 83 ? -25.766 -4.857 -6.774 1.00 34.97 83 ASN A CA 1
ATOM 638 C C . ASN A 1 83 ? -25.320 -4.493 -5.349 1.00 34.97 83 ASN A C 1
ATOM 640 O O . ASN A 1 83 ? -25.828 -5.068 -4.387 1.00 34.97 83 ASN A O 1
ATOM 644 N N . LEU A 1 84 ? -24.467 -3.477 -5.192 1.00 35.72 84 LEU A N 1
ATOM 645 C CA . LEU A 1 84 ? -24.326 -2.765 -3.922 1.00 35.72 84 LEU A CA 1
ATOM 646 C C . LEU A 1 84 ? -24.702 -1.299 -4.150 1.00 35.72 84 LEU A C 1
ATOM 648 O O . LEU A 1 84 ? -23.979 -0.534 -4.777 1.00 35.72 84 LEU A O 1
ATOM 652 N N . THR A 1 85 ? -25.903 -0.967 -3.690 1.00 34.81 85 THR A N 1
ATOM 653 C CA . THR A 1 85 ? -26.574 0.332 -3.754 1.00 34.81 85 THR A CA 1
ATOM 654 C C . THR A 1 85 ? -25.706 1.467 -3.207 1.00 34.81 85 THR A C 1
ATOM 656 O O . THR A 1 85 ? -25.348 1.475 -2.029 1.00 34.81 85 THR A O 1
ATOM 659 N N . GLU A 1 86 ? -25.399 2.424 -4.080 1.00 41.12 86 GLU A N 1
ATOM 660 C CA . GLU A 1 86 ? -24.550 3.593 -3.855 1.00 41.12 86 GLU A CA 1
ATOM 661 C C . GLU A 1 86 ? -25.378 4.770 -3.311 1.00 41.12 86 GLU A C 1
ATOM 663 O O . GLU A 1 86 ? -26.259 5.308 -3.984 1.00 41.12 86 GLU A O 1
ATOM 668 N N . THR A 1 87 ? -25.109 5.165 -2.065 1.00 35.09 87 THR A N 1
ATOM 669 C CA . THR A 1 87 ? -25.687 6.365 -1.449 1.00 35.09 87 THR A CA 1
ATOM 670 C C . THR A 1 87 ? -24.941 7.597 -1.957 1.00 35.09 87 THR A C 1
ATOM 672 O O . THR A 1 87 ? -23.810 7.868 -1.563 1.00 35.09 87 THR A O 1
ATOM 675 N N . THR A 1 88 ? -25.612 8.350 -2.823 1.00 31.03 88 THR A N 1
ATOM 676 C CA . THR A 1 88 ? -25.246 9.670 -3.354 1.00 31.03 88 THR A CA 1
ATOM 677 C C . THR A 1 88 ? -24.788 10.653 -2.271 1.00 31.03 88 THR A C 1
ATOM 679 O O . THR A 1 88 ? -25.596 11.097 -1.455 1.00 31.03 88 THR A O 1
ATOM 682 N N . VAL A 1 89 ? -23.526 11.092 -2.337 1.00 33.84 89 VAL A N 1
ATOM 683 C CA . VAL A 1 89 ? -23.087 12.374 -1.765 1.00 33.84 89 VAL A CA 1
ATOM 684 C C . VAL A 1 89 ? -22.791 13.331 -2.916 1.00 33.84 89 VAL A C 1
ATOM 686 O O . VAL A 1 89 ? -21.973 13.078 -3.794 1.00 33.84 89 VAL A O 1
ATOM 689 N N . VAL A 1 90 ? -23.543 14.426 -2.910 1.00 29.30 90 VAL A N 1
ATOM 690 C CA . VAL A 1 90 ? -23.608 15.476 -3.924 1.00 29.30 90 VAL A CA 1
ATOM 691 C C . VAL A 1 90 ? -22.299 16.273 -3.953 1.00 29.30 90 VAL A C 1
ATOM 693 O O . VAL A 1 90 ? -22.033 17.078 -3.065 1.00 29.30 90 VAL A O 1
ATOM 696 N N . GLY A 1 91 ? -21.506 16.078 -5.008 1.00 28.91 91 GLY A N 1
ATOM 697 C CA . GLY A 1 91 ? -20.291 16.834 -5.322 1.00 28.91 91 GLY A CA 1
ATOM 698 C C . GLY A 1 91 ? -20.363 17.441 -6.724 1.00 28.91 91 GLY A C 1
ATOM 699 O O . GLY A 1 91 ? -20.017 16.819 -7.717 1.00 28.91 91 GLY A O 1
ATOM 700 N N . ARG A 1 92 ? -20.872 18.667 -6.776 1.00 27.14 92 ARG A N 1
ATOM 701 C CA . ARG A 1 92 ? -21.133 19.561 -7.916 1.00 27.14 92 ARG A CA 1
ATOM 702 C C . ARG A 1 92 ? -19.913 19.847 -8.816 1.00 27.14 92 ARG A C 1
ATOM 704 O O . ARG A 1 92 ? -18.969 20.475 -8.352 1.00 27.14 92 ARG A O 1
ATOM 711 N N . SER A 1 93 ? -20.002 19.511 -10.111 1.00 31.17 93 SER A N 1
ATOM 712 C CA . SER A 1 93 ? -19.362 20.170 -11.286 1.00 31.17 93 SER A CA 1
ATOM 713 C C . SER A 1 93 ? -19.933 19.536 -12.573 1.00 31.17 93 SER A C 1
ATOM 715 O O . SER A 1 93 ? -19.609 18.406 -12.895 1.00 31.17 93 SER A O 1
ATOM 717 N N . ILE A 1 94 ? -21.066 20.015 -13.098 1.00 33.31 94 ILE A N 1
ATOM 718 C CA . ILE A 1 94 ? -21.227 20.925 -14.256 1.00 33.31 94 ILE A CA 1
ATOM 719 C C . ILE A 1 94 ? -20.526 20.463 -15.554 1.00 33.31 94 ILE A C 1
ATOM 721 O O . ILE A 1 94 ? -19.315 20.574 -15.698 1.00 33.31 94 ILE A O 1
ATOM 725 N N . SER A 1 95 ? -21.388 20.115 -16.520 1.00 36.53 95 SER A N 1
ATOM 726 C CA . SER A 1 95 ? -21.215 20.102 -17.983 1.00 36.53 95 SER A CA 1
ATOM 727 C C . SER A 1 95 ? -20.576 18.886 -18.665 1.00 36.53 95 SER A C 1
ATOM 729 O O . SER A 1 95 ? -19.407 18.892 -19.022 1.00 36.53 95 SER A O 1
ATOM 731 N N . GLY A 1 96 ? -21.460 17.952 -19.041 1.00 28.28 96 GLY A N 1
ATOM 732 C CA . GLY A 1 96 ? -21.622 17.567 -20.448 1.00 28.28 96 GLY A CA 1
ATOM 733 C C . GLY A 1 96 ? -20.911 16.296 -20.910 1.00 28.28 96 GLY A C 1
ATOM 734 O O . GLY A 1 96 ? -19.770 16.359 -21.346 1.00 28.28 96 GLY A O 1
ATOM 735 N N . GLY A 1 97 ? -21.645 15.178 -20.956 1.00 31.19 97 GLY A N 1
ATOM 736 C CA . GLY A 1 97 ? -21.285 14.044 -21.816 1.00 31.19 97 GLY A CA 1
ATOM 737 C C . GLY A 1 97 ? -21.495 12.662 -21.205 1.00 31.19 97 GLY A C 1
ATOM 738 O O . GLY A 1 97 ? -20.568 12.084 -20.663 1.00 31.19 97 GLY A O 1
ATOM 739 N N . ASN A 1 98 ? -22.722 12.159 -21.337 1.00 36.16 98 ASN A N 1
ATOM 740 C CA . ASN A 1 98 ? -23.138 10.764 -21.535 1.00 36.16 98 ASN A CA 1
ATOM 741 C C . ASN A 1 98 ? -22.295 9.634 -20.905 1.00 36.16 98 ASN A C 1
ATOM 743 O O . ASN A 1 98 ? -21.302 9.195 -21.472 1.00 36.16 98 ASN A O 1
ATOM 747 N N . ASN A 1 99 ? -22.833 9.085 -19.812 1.00 33.75 99 ASN A N 1
ATOM 748 C CA . ASN A 1 99 ? -22.929 7.654 -19.500 1.00 33.75 99 ASN A CA 1
ATOM 749 C C . ASN A 1 99 ? -21.796 6.739 -19.996 1.00 33.75 99 ASN A C 1
ATOM 751 O O . ASN A 1 99 ? -21.870 6.197 -21.096 1.00 33.75 99 ASN A O 1
ATOM 755 N N . ALA A 1 100 ? -20.861 6.428 -19.106 1.00 40.09 100 ALA A N 1
ATOM 756 C CA . ALA A 1 100 ? -20.334 5.074 -18.977 1.00 40.09 100 ALA A CA 1
ATOM 757 C C . ALA A 1 100 ? -19.749 4.943 -17.571 1.00 40.09 100 ALA A C 1
ATOM 759 O O . ALA A 1 100 ? -18.770 5.614 -17.272 1.00 40.09 100 ALA A O 1
ATOM 760 N N . ASP A 1 101 ? -20.426 4.153 -16.735 1.00 42.78 101 ASP A N 1
ATOM 761 C CA . ASP A 1 101 ? -19.957 3.429 -15.549 1.00 42.78 101 ASP A CA 1
ATOM 762 C C . ASP A 1 101 ? -18.869 4.084 -14.694 1.00 42.78 101 ASP A C 1
ATOM 764 O O . ASP A 1 101 ? -17.766 4.332 -15.168 1.00 42.78 101 ASP A O 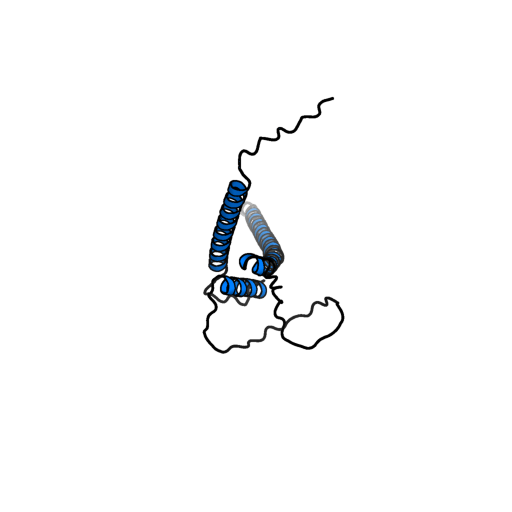1
ATOM 768 N N . GLY A 1 102 ? -19.159 4.252 -13.397 1.00 37.47 102 GLY A N 1
ATOM 769 C CA . GLY A 1 102 ? -18.296 4.790 -12.334 1.00 37.47 102 GLY A CA 1
ATOM 770 C C . GLY A 1 102 ? -17.003 4.008 -12.070 1.00 37.47 102 GLY A C 1
ATOM 771 O O . GLY A 1 102 ? -16.657 3.674 -10.939 1.00 37.47 102 GLY A O 1
ATOM 772 N N . ARG A 1 103 ? -16.237 3.738 -13.121 1.00 37.31 103 ARG A N 1
ATOM 773 C CA . ARG A 1 103 ? -14.803 3.573 -13.069 1.00 37.31 103 ARG A CA 1
ATOM 774 C C . ARG A 1 103 ? -14.266 4.887 -12.532 1.00 37.31 103 ARG A C 1
ATOM 776 O O . ARG A 1 103 ? -14.350 5.916 -13.197 1.00 37.31 103 ARG A O 1
ATOM 783 N N . VAL A 1 104 ? -13.683 4.837 -11.339 1.00 44.25 104 VAL A N 1
ATOM 784 C CA . VAL A 1 104 ? -12.634 5.789 -10.985 1.00 44.25 104 VAL A CA 1
ATOM 785 C C . VAL A 1 104 ? -11.667 5.748 -12.162 1.00 44.25 104 VAL A C 1
ATOM 787 O O . VAL A 1 104 ? -11.011 4.730 -12.389 1.00 44.25 104 VAL A O 1
ATOM 790 N N . LEU A 1 105 ? -11.689 6.794 -12.988 1.00 43.25 105 LEU A N 1
ATOM 791 C CA . LEU A 1 105 ? -10.718 6.973 -14.049 1.00 43.25 105 LEU A CA 1
ATOM 792 C C . LEU A 1 105 ? -9.394 7.124 -13.315 1.00 43.25 105 LEU A C 1
ATOM 794 O O . LEU A 1 105 ? -9.065 8.208 -12.844 1.00 43.25 105 LEU A O 1
ATOM 798 N N . LEU A 1 106 ? -8.676 6.011 -13.158 1.00 49.69 106 LEU A N 1
ATOM 799 C CA . LEU A 1 106 ? -7.258 6.032 -12.854 1.00 49.69 106 LEU A CA 1
ATOM 800 C C . LEU A 1 106 ? -6.670 6.918 -13.938 1.00 49.69 106 LEU A C 1
ATOM 802 O O . LEU A 1 106 ? -6.614 6.514 -15.105 1.00 49.69 106 LEU A O 1
ATOM 806 N N . SER A 1 107 ? -6.356 8.159 -13.572 1.00 50.97 107 SER A N 1
ATOM 807 C CA . SER A 1 107 ? -5.781 9.118 -14.494 1.00 50.97 107 SER A CA 1
ATOM 808 C C . SER A 1 107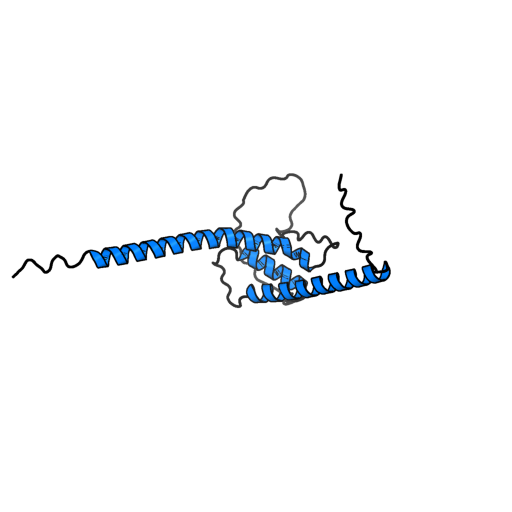 ? -4.461 8.502 -14.921 1.00 50.97 107 SER A C 1
ATOM 810 O O . SER A 1 107 ? -3.492 8.456 -14.165 1.00 50.97 107 SER A O 1
ATOM 812 N N . SER A 1 108 ? -4.481 7.877 -16.094 1.00 50.09 108 SER A N 1
ATOM 813 C CA . SER A 1 108 ? -3.375 7.090 -16.616 1.00 50.09 108 SER A CA 1
ATOM 814 C C . SER A 1 108 ? -2.391 8.067 -17.226 1.00 50.09 108 SER A C 1
ATOM 816 O O . SER A 1 108 ? -2.156 8.061 -18.431 1.00 50.09 108 SER A O 1
ATOM 818 N N . ASP A 1 109 ? -1.865 8.963 -16.396 1.00 54.09 109 ASP A N 1
ATOM 819 C CA . ASP A 1 109 ? -0.799 9.849 -16.802 1.00 54.09 109 ASP A CA 1
ATOM 820 C C . ASP A 1 109 ? 0.426 8.954 -17.007 1.00 54.09 109 ASP A C 1
ATOM 822 O O . ASP A 1 109 ? 1.089 8.512 -16.065 1.00 54.09 109 ASP A O 1
ATOM 826 N N . SER A 1 110 ? 0.680 8.594 -18.268 1.00 60.41 110 SER A N 1
ATOM 827 C CA . SER A 1 110 ? 1.758 7.686 -18.674 1.00 60.41 110 SER A CA 1
ATOM 828 C C . SER A 1 110 ? 3.146 8.219 -18.313 1.00 60.41 110 SER A C 1
ATOM 830 O O . SER A 1 110 ? 4.139 7.525 -18.507 1.00 60.41 110 SER A O 1
ATOM 832 N N . ARG A 1 111 ? 3.214 9.455 -17.808 1.00 65.88 111 ARG A N 1
ATOM 833 C CA . ARG A 1 111 ? 4.409 10.094 -17.268 1.00 65.88 111 ARG A CA 1
ATOM 834 C C . ARG A 1 111 ? 4.961 9.378 -16.037 1.00 65.88 111 ARG A C 1
ATOM 836 O O . ARG A 1 111 ? 6.170 9.422 -15.829 1.00 65.88 111 ARG A O 1
ATOM 843 N N . PHE A 1 112 ? 4.108 8.751 -15.227 1.00 62.31 112 PHE A N 1
ATOM 844 C CA . PHE A 1 112 ? 4.535 8.096 -13.994 1.00 62.31 112 PHE A CA 1
ATOM 845 C C . PHE A 1 112 ? 4.554 6.565 -14.130 1.00 62.31 112 PHE A C 1
ATOM 847 O O . PHE A 1 112 ? 3.711 5.996 -14.834 1.00 62.31 112 PHE A O 1
ATOM 854 N N . PRO A 1 113 ? 5.489 5.882 -13.440 1.00 68.50 113 PRO A N 1
ATOM 855 C CA . PRO A 1 113 ? 5.496 4.426 -13.327 1.00 68.50 113 PRO A CA 1
ATOM 856 C C . PRO A 1 113 ? 4.148 3.870 -12.887 1.00 68.50 113 PRO A C 1
ATOM 858 O O . PRO A 1 113 ? 3.419 4.512 -12.126 1.00 68.50 113 PRO A O 1
ATOM 861 N N . SER A 1 114 ? 3.851 2.642 -13.311 1.00 70.06 114 SER A N 1
ATOM 862 C CA . SER A 1 114 ? 2.601 1.946 -12.988 1.00 70.06 114 SER A CA 1
ATOM 863 C C . SER A 1 114 ? 2.307 1.935 -11.483 1.00 70.06 114 SER A C 1
ATOM 865 O O . SER A 1 114 ? 1.167 2.164 -11.096 1.00 70.06 114 SER A O 1
ATOM 867 N N . VAL A 1 115 ? 3.342 1.806 -10.643 1.00 68.94 115 VAL A N 1
ATOM 868 C CA . VAL A 1 115 ? 3.279 1.881 -9.170 1.00 68.94 115 VAL A CA 1
ATOM 869 C C . VAL A 1 115 ? 2.491 3.094 -8.666 1.00 68.94 115 VAL A C 1
ATOM 871 O O . VAL A 1 115 ? 1.666 2.963 -7.763 1.00 68.94 115 VAL A O 1
ATOM 874 N N . HIS A 1 116 ? 2.707 4.273 -9.251 1.00 73.44 116 HIS A N 1
ATOM 875 C CA . HIS A 1 116 ? 2.076 5.507 -8.778 1.00 73.44 116 HIS A CA 1
ATOM 876 C C . HIS A 1 116 ? 0.587 5.585 -9.114 1.00 73.44 116 HIS A C 1
ATOM 878 O O . HIS A 1 116 ? -0.135 6.353 -8.486 1.00 73.44 116 HIS A O 1
ATOM 884 N N . ARG A 1 117 ? 0.102 4.770 -10.058 1.00 77.50 117 ARG A N 1
ATOM 885 C CA . ARG A 1 117 ? -1.304 4.792 -10.479 1.00 77.50 117 ARG A CA 1
ATOM 886 C C . ARG A 1 117 ? -2.244 4.340 -9.368 1.00 77.50 117 ARG A C 1
ATOM 888 O O . ARG A 1 117 ? -3.358 4.834 -9.282 1.00 77.50 117 ARG A O 1
ATOM 895 N N . CYS A 1 118 ? -1.793 3.449 -8.486 1.00 86.88 118 CYS A N 1
ATOM 896 C CA . CYS A 1 118 ? -2.623 2.948 -7.389 1.00 86.88 118 CYS A CA 1
ATOM 897 C C . CYS A 1 118 ? -2.620 3.839 -6.149 1.00 86.88 118 CYS A C 1
ATOM 899 O O . CYS A 1 118 ? -3.310 3.516 -5.184 1.00 86.88 118 CYS A O 1
ATOM 901 N N . TYR A 1 119 ? -1.861 4.937 -6.152 1.00 87.38 119 TYR A N 1
ATOM 902 C CA . TYR A 1 119 ? -1.705 5.790 -4.979 1.00 87.38 119 TYR A CA 1
ATOM 903 C C . TYR A 1 119 ? -3.047 6.340 -4.483 1.00 87.38 119 TYR A C 1
ATOM 905 O O . TYR A 1 119 ? -3.356 6.214 -3.302 1.00 87.38 119 TYR A O 1
ATOM 913 N N . ASP A 1 120 ? -3.891 6.832 -5.391 1.00 88.94 120 ASP A N 1
ATOM 914 C CA . ASP A 1 120 ? -5.204 7.376 -5.030 1.00 88.94 120 ASP A CA 1
ATOM 915 C C . ASP A 1 120 ? -6.129 6.308 -4.430 1.00 88.94 120 ASP A C 1
ATOM 917 O O . ASP A 1 120 ? -6.816 6.558 -3.440 1.00 88.94 120 ASP A O 1
ATOM 921 N N . ALA A 1 121 ? -6.119 5.091 -4.983 1.00 90.31 121 ALA A N 1
ATOM 922 C CA . ALA A 1 121 ? -6.902 3.980 -4.444 1.00 90.31 121 ALA A CA 1
ATOM 923 C C . ALA A 1 121 ? -6.424 3.590 -3.035 1.00 90.31 121 ALA A C 1
ATOM 925 O O . ALA A 1 121 ? -7.240 3.342 -2.145 1.00 90.31 121 ALA A O 1
ATOM 926 N N . VAL A 1 122 ? -5.103 3.565 -2.822 1.00 91.94 122 VAL A N 1
ATOM 927 C CA . VAL A 1 122 ? -4.498 3.272 -1.516 1.00 91.94 122 VAL A CA 1
ATOM 928 C C . VAL A 1 122 ? -4.870 4.348 -0.498 1.00 91.94 122 VAL A C 1
ATOM 930 O O . VAL A 1 122 ? -5.302 4.000 0.598 1.00 91.94 122 VAL A O 1
ATOM 933 N N . LEU A 1 123 ? -4.792 5.628 -0.871 1.00 91.62 123 LEU A N 1
ATOM 934 C CA . LEU A 1 123 ? -5.182 6.738 -0.000 1.00 91.62 123 LEU A CA 1
ATOM 935 C C . LEU A 1 123 ? -6.661 6.686 0.391 1.00 91.62 123 LEU A C 1
ATOM 937 O O . LEU A 1 123 ? -7.002 6.936 1.545 1.00 91.62 123 LEU A O 1
ATOM 941 N N . GLN A 1 124 ? -7.552 6.337 -0.538 1.00 91.81 124 GLN A N 1
ATOM 942 C CA . GLN A 1 124 ? -8.976 6.182 -0.227 1.00 91.81 124 GLN A CA 1
ATOM 943 C C . GLN A 1 124 ? -9.228 5.035 0.757 1.00 91.81 124 GLN A C 1
ATOM 945 O O . GLN A 1 124 ? -10.046 5.164 1.671 1.00 91.81 124 GLN A O 1
ATOM 950 N N . TYR A 1 125 ? -8.524 3.912 0.590 1.00 92.12 125 TYR A N 1
ATOM 951 C CA . TYR A 1 125 ? -8.604 2.801 1.533 1.00 92.12 125 TYR A CA 1
ATOM 952 C C . TYR A 1 125 ? -8.074 3.197 2.914 1.00 92.12 125 TYR A C 1
ATOM 954 O O . TYR A 1 125 ? -8.753 2.958 3.911 1.00 92.12 125 TYR A O 1
ATOM 962 N N . GLU A 1 126 ? -6.914 3.850 2.973 1.00 91.62 126 GLU A N 1
ATOM 963 C CA . GLU A 1 126 ? -6.318 4.347 4.213 1.00 91.62 126 GLU A CA 1
ATOM 964 C C . GLU A 1 126 ? -7.250 5.322 4.938 1.00 91.62 126 GLU A C 1
ATOM 966 O O . GLU A 1 126 ? -7.555 5.110 6.109 1.00 91.62 126 GLU A O 1
ATOM 971 N N . SER A 1 127 ? -7.765 6.337 4.240 1.00 92.44 127 SER A N 1
ATOM 972 C CA 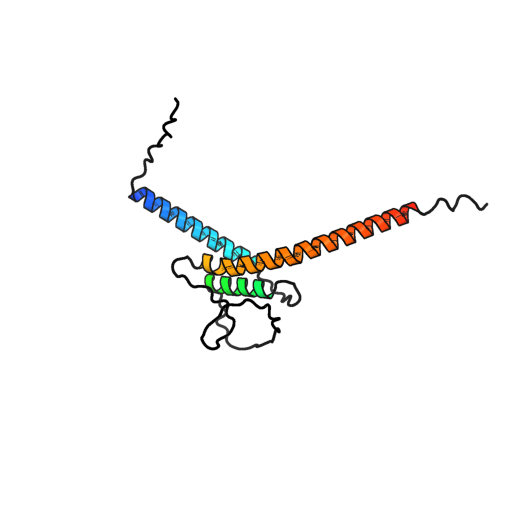. SER A 1 127 ? -8.708 7.315 4.796 1.00 92.44 127 SER A CA 1
ATOM 973 C C . SER A 1 127 ? -9.940 6.630 5.385 1.00 92.44 127 SER A C 1
ATOM 975 O O . SER A 1 127 ? -10.282 6.877 6.541 1.00 92.44 127 SER A O 1
ATOM 977 N N . CYS A 1 128 ? -10.551 5.694 4.653 1.00 90.50 128 CYS A N 1
ATOM 978 C CA . CYS A 1 128 ? -11.698 4.953 5.163 1.00 90.50 128 CYS A CA 1
ATOM 979 C C . CYS A 1 128 ? -11.344 4.138 6.421 1.00 90.50 128 CYS A C 1
ATOM 981 O O . CYS A 1 128 ? -12.092 4.151 7.402 1.00 90.50 128 CYS A O 1
ATOM 983 N N . VAL A 1 129 ? -10.209 3.429 6.414 1.00 89.56 129 VAL A N 1
ATOM 984 C CA . VAL A 1 129 ? -9.766 2.623 7.559 1.00 89.56 129 VAL A CA 1
ATOM 985 C C . VAL A 1 129 ? -9.511 3.511 8.766 1.00 89.56 129 VAL A C 1
ATOM 987 O O . VAL A 1 129 ? -9.994 3.192 9.849 1.00 89.56 129 VAL A O 1
ATOM 990 N N . VAL A 1 130 ? -8.804 4.627 8.605 1.00 88.75 130 VAL A N 1
ATOM 991 C CA . VAL A 1 130 ? -8.507 5.555 9.700 1.00 88.75 130 VAL A CA 1
ATOM 992 C C . VAL A 1 130 ? -9.800 6.120 10.281 1.00 88.75 130 VAL A C 1
ATOM 994 O O . VAL A 1 130 ? -9.993 6.066 11.491 1.00 88.75 130 VAL A O 1
ATOM 997 N N . GLU A 1 131 ? -10.734 6.571 9.445 1.00 88.06 131 GLU A N 1
ATOM 998 C CA . GLU A 1 131 ? -12.003 7.132 9.916 1.00 88.06 131 GLU A CA 1
ATOM 999 C C . GLU A 1 131 ? -12.882 6.104 10.640 1.00 88.06 131 GLU A C 1
ATOM 1001 O O . GLU A 1 131 ? -13.510 6.419 11.653 1.00 88.06 131 GLU A O 1
ATOM 1006 N N . LYS A 1 132 ? -12.951 4.865 10.137 1.00 83.88 132 LYS A N 1
ATOM 1007 C CA . LYS A 1 132 ? -13.860 3.840 10.675 1.00 83.88 132 LYS A CA 1
ATOM 1008 C C . LYS A 1 132 ? -13.254 3.042 11.820 1.00 83.88 132 LYS A C 1
ATOM 1010 O O . LYS A 1 132 ? -13.936 2.808 12.815 1.00 83.88 132 LYS A O 1
ATOM 1015 N N . THR A 1 133 ? -12.000 2.616 11.699 1.00 80.31 133 THR A N 1
ATOM 1016 C CA . THR A 1 133 ? -11.377 1.739 12.700 1.00 80.31 133 THR A CA 1
ATOM 1017 C C . THR A 1 133 ? -10.933 2.506 13.933 1.00 80.31 133 THR A C 1
ATOM 1019 O O . THR A 1 133 ? -11.094 1.984 15.030 1.00 80.31 133 THR A O 1
ATOM 1022 N N . LEU A 1 134 ? -10.470 3.755 13.801 1.00 79.69 134 LEU A N 1
ATOM 1023 C CA . LEU A 1 134 ? -10.090 4.564 14.959 1.00 79.69 134 LEU A CA 1
ATOM 1024 C C . LEU A 1 134 ? -11.309 4.861 15.841 1.00 79.69 134 LEU A C 1
ATOM 1026 O O . LEU A 1 134 ? -11.267 4.629 17.047 1.00 79.69 134 LEU A O 1
ATOM 1030 N N . ALA A 1 135 ? -12.427 5.281 15.240 1.00 79.31 135 ALA A N 1
ATOM 1031 C CA . ALA A 1 135 ? -13.673 5.526 15.966 1.00 79.31 135 ALA A CA 1
ATOM 1032 C C . ALA A 1 135 ? -14.197 4.261 16.670 1.00 79.31 135 ALA A C 1
ATOM 1034 O O . ALA A 1 135 ? -14.560 4.305 17.845 1.00 79.31 135 ALA A O 1
ATOM 1035 N N . GLN A 1 136 ? -14.185 3.116 15.978 1.00 80.75 136 GLN A N 1
ATOM 1036 C CA . GLN A 1 136 ? -14.584 1.833 16.565 1.00 80.75 136 GLN A CA 1
ATOM 1037 C C . GLN A 1 136 ? -13.647 1.400 17.694 1.00 80.75 136 GLN A C 1
ATOM 1039 O O . GLN A 1 136 ? -14.113 0.947 18.734 1.00 80.75 136 GLN A O 1
ATOM 1044 N N . HIS A 1 137 ? -12.338 1.569 17.519 1.00 80.44 137 HIS A N 1
ATOM 1045 C CA . HIS A 1 137 ? -11.350 1.229 18.532 1.00 80.44 137 HIS A CA 1
ATOM 1046 C C . HIS A 1 137 ? -11.524 2.081 19.794 1.00 80.44 137 HIS A C 1
ATOM 1048 O O . HIS A 1 137 ? -11.507 1.540 20.895 1.00 80.44 137 HIS A O 1
ATOM 1054 N N . HIS A 1 138 ? -11.775 3.387 19.656 1.00 85.44 138 HIS A N 1
ATOM 1055 C CA . HIS A 1 138 ? -12.094 4.247 20.798 1.00 85.44 138 HIS A CA 1
ATOM 1056 C C . HIS A 1 138 ? -13.369 3.808 21.527 1.00 85.44 138 HIS A C 1
ATOM 1058 O O . HIS A 1 138 ? -13.379 3.795 22.755 1.00 85.44 138 HIS A O 1
ATOM 1064 N N . SER A 1 139 ? -14.412 3.397 20.796 1.00 86.56 139 SER A N 1
ATOM 1065 C CA . SER A 1 139 ? -15.636 2.858 21.407 1.00 86.56 139 SER A CA 1
ATOM 1066 C C . SER A 1 139 ? -15.367 1.563 22.174 1.00 86.56 139 SER A C 1
ATOM 1068 O O . SER A 1 139 ? -15.769 1.433 23.325 1.00 86.56 139 SER A O 1
ATOM 1070 N N . LEU A 1 140 ? -14.632 0.623 21.573 1.00 87.19 140 LEU A N 1
ATOM 1071 C CA . LEU A 1 140 ? -14.298 -0.658 22.202 1.00 87.19 140 LEU A CA 1
ATOM 1072 C C . LEU A 1 140 ? -13.417 -0.484 23.444 1.00 87.19 140 LEU A C 1
ATOM 1074 O O . LEU A 1 140 ? -13.606 -1.199 24.428 1.00 87.19 140 LEU A O 1
ATOM 1078 N N . LEU A 1 141 ? -12.474 0.464 23.415 1.00 90.19 141 LEU A N 1
ATOM 1079 C CA . LEU A 1 141 ? -11.675 0.820 24.586 1.00 90.19 141 LEU A CA 1
ATOM 1080 C C . LEU A 1 141 ? -12.546 1.410 25.696 1.00 90.19 141 LEU A C 1
ATOM 1082 O O . LEU A 1 141 ? -12.438 0.964 26.833 1.00 90.19 141 LEU A O 1
ATOM 1086 N N . ALA A 1 142 ? -13.450 2.338 25.371 1.00 91.44 142 ALA A N 1
ATOM 1087 C CA . ALA A 1 142 ? -14.360 2.920 26.354 1.00 91.44 142 ALA A CA 1
ATOM 1088 C C . ALA A 1 142 ? -15.280 1.858 26.988 1.00 91.44 142 ALA A C 1
ATOM 1090 O O . ALA A 1 142 ? -15.473 1.845 28.201 1.00 91.44 142 ALA A O 1
ATOM 1091 N N . GLU A 1 143 ? -15.803 0.920 26.195 1.00 92.69 143 GLU A N 1
ATOM 1092 C CA . GLU A 1 143 ? -16.603 -0.210 26.691 1.00 92.69 143 GLU A CA 1
ATOM 1093 C C . GLU A 1 143 ? -15.787 -1.184 27.552 1.00 92.69 143 GLU A C 1
ATOM 1095 O O . GLU A 1 143 ? -16.301 -1.782 28.499 1.00 92.69 143 GLU A O 1
ATOM 1100 N N . PHE A 1 144 ? -14.512 -1.391 27.222 1.00 92.75 144 PHE A N 1
ATOM 1101 C CA . PHE A 1 144 ? -13.610 -2.200 28.035 1.00 92.75 144 PHE A CA 1
ATOM 1102 C C . PHE A 1 144 ? -13.304 -1.524 29.378 1.00 92.75 144 PHE A C 1
ATOM 1104 O O . PHE A 1 144 ? -13.424 -2.166 30.418 1.00 92.75 144 PHE A O 1
ATOM 1111 N N . GLU A 1 145 ? -12.985 -0.231 29.374 1.00 93.62 145 GLU A N 1
ATOM 1112 C CA . GLU A 1 145 ? -12.744 0.553 30.590 1.00 93.62 145 GLU A CA 1
ATOM 1113 C C . GLU A 1 145 ? -13.990 0.627 31.483 1.00 93.62 145 GLU A C 1
ATOM 1115 O O . GLU A 1 145 ? -13.888 0.438 32.693 1.00 93.62 145 GLU A O 1
ATOM 1120 N N . ALA A 1 146 ? -15.179 0.812 30.900 1.00 91.44 146 ALA A N 1
ATOM 1121 C CA . ALA A 1 146 ? -16.439 0.809 31.641 1.00 91.44 146 ALA A CA 1
ATOM 1122 C C . ALA A 1 146 ? -16.702 -0.538 32.335 1.00 91.44 146 ALA A C 1
ATOM 1124 O O . ALA A 1 146 ? -17.106 -0.562 33.497 1.00 91.44 146 ALA A O 1
ATOM 1125 N N . ARG A 1 147 ? -16.422 -1.661 31.656 1.00 91.81 147 ARG A N 1
ATOM 1126 C CA . ARG A 1 147 ? -16.523 -3.000 32.261 1.00 91.81 147 ARG A CA 1
ATOM 1127 C C . ARG A 1 147 ? -15.524 -3.194 33.393 1.00 91.81 147 ARG A C 1
ATOM 1129 O O . ARG A 1 147 ? -15.908 -3.689 34.443 1.00 91.81 147 ARG A O 1
ATOM 1136 N N . GLN A 1 148 ? -14.282 -2.747 33.216 1.00 90.94 148 GLN A N 1
ATOM 1137 C CA . GLN A 1 148 ? -13.264 -2.813 34.268 1.00 90.94 148 GLN A CA 1
ATOM 1138 C C . GLN A 1 148 ? -13.677 -2.014 35.512 1.00 90.94 148 GLN A C 1
ATOM 1140 O O . GLN A 1 148 ? -13.514 -2.489 36.633 1.00 90.94 148 GLN A O 1
ATOM 1145 N N . LEU A 1 149 ? -14.251 -0.820 35.335 1.00 89.38 149 LEU A N 1
ATOM 1146 C CA . LEU A 1 149 ? -14.760 -0.019 36.453 1.00 89.38 149 LEU A CA 1
ATOM 1147 C C . LEU A 1 149 ? -15.939 -0.701 37.156 1.00 89.38 149 LEU A C 1
ATOM 1149 O O . LEU A 1 149 ? -15.964 -0.740 38.384 1.00 89.38 149 LEU A O 1
ATOM 1153 N N . GLN A 1 150 ? -16.868 -1.287 36.397 1.00 89.31 150 GLN A N 1
ATOM 1154 C CA . GLN A 1 150 ? -18.006 -2.021 36.951 1.00 89.31 150 GLN A CA 1
ATOM 1155 C C . GLN A 1 150 ? -17.567 -3.276 37.723 1.00 89.31 150 GLN A C 1
ATOM 1157 O O . GLN A 1 150 ? -18.102 -3.568 38.793 1.00 89.31 150 GLN A O 1
ATOM 1162 N N . GLU A 1 151 ? -16.577 -4.012 37.213 1.00 86.44 151 GLU A N 1
ATOM 1163 C CA . GLU A 1 151 ? -15.999 -5.167 37.904 1.00 86.44 151 GLU A CA 1
ATOM 1164 C C . GLU A 1 151 ? -15.340 -4.735 39.224 1.00 86.44 151 GLU A C 1
ATOM 1166 O O . GLU A 1 151 ? -15.640 -5.312 40.271 1.00 86.44 151 GLU A O 1
ATOM 1171 N N . VAL A 1 152 ? -14.542 -3.661 39.223 1.00 86.00 152 VAL A N 1
ATOM 1172 C CA . VAL A 1 152 ? -13.920 -3.124 40.447 1.00 86.00 152 VAL A CA 1
ATOM 1173 C C . VAL A 1 152 ? -14.964 -2.630 41.457 1.00 86.00 152 VAL A C 1
ATOM 1175 O O . VAL A 1 152 ? -14.837 -2.917 42.650 1.00 86.00 152 VAL A O 1
ATOM 1178 N N . GLU A 1 153 ? -16.013 -1.933 41.015 1.00 82.38 153 GLU A N 1
ATOM 1179 C CA . GLU A 1 153 ? -17.115 -1.484 41.879 1.00 82.38 153 GLU A CA 1
ATOM 1180 C C . GLU A 1 153 ? -17.836 -2.677 42.524 1.00 82.38 153 GLU A C 1
ATOM 1182 O O . GLU A 1 153 ? -17.984 -2.724 43.746 1.00 82.38 153 GLU A O 1
ATOM 1187 N N . SER A 1 154 ?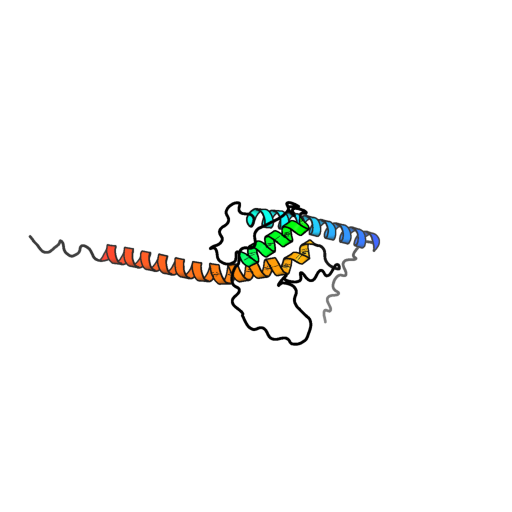 -18.156 -3.711 41.739 1.00 81.44 154 SER A N 1
ATOM 1188 C CA . SER A 1 154 ? -18.804 -4.926 42.251 1.00 81.44 154 SER A CA 1
ATOM 1189 C C . SER A 1 154 ? -17.947 -5.703 43.262 1.00 81.44 154 SER A C 1
ATOM 1191 O O . SER A 1 154 ? -18.485 -6.296 44.197 1.00 81.44 154 SER A O 1
ATOM 1193 N N . THR A 1 155 ? -16.614 -5.668 43.132 1.00 75.88 155 THR A N 1
ATOM 1194 C CA . THR A 1 155 ? -15.704 -6.319 44.092 1.00 75.88 155 THR A CA 1
ATOM 1195 C C . THR A 1 155 ? -15.517 -5.545 45.398 1.00 75.88 155 THR A C 1
ATOM 1197 O O . THR A 1 155 ? -15.169 -6.150 46.410 1.00 75.88 155 THR A O 1
ATOM 1200 N N . ASN A 1 156 ? -15.768 -4.231 45.415 1.00 68.75 156 ASN A N 1
ATOM 1201 C CA . ASN A 1 156 ? -15.633 -3.411 46.623 1.00 68.75 156 ASN A CA 1
ATOM 1202 C C . ASN A 1 156 ? -16.909 -3.362 47.481 1.00 68.75 156 ASN A C 1
ATOM 1204 O O . ASN A 1 156 ? -16.821 -3.037 48.666 1.00 68.75 156 ASN A O 1
ATOM 1208 N N . GLU A 1 157 ? -18.083 -3.694 46.934 1.00 53.91 157 GLU A N 1
ATOM 1209 C CA . GLU A 1 157 ? -19.350 -3.567 47.670 1.00 53.91 157 GLU A CA 1
ATOM 1210 C C . GLU A 1 157 ? -19.730 -4.766 48.559 1.00 53.91 157 GLU A C 1
ATOM 1212 O O . GLU A 1 157 ? -20.680 -4.660 49.335 1.00 53.91 157 GLU A O 1
ATOM 1217 N N . VAL A 1 158 ? -18.999 -5.890 48.561 1.00 47.88 158 VAL A N 1
ATOM 1218 C CA . VAL A 1 158 ? -19.332 -7.026 49.449 1.00 47.88 158 VAL A CA 1
ATOM 1219 C C . VAL A 1 158 ? -18.067 -7.763 49.929 1.00 47.88 158 VAL A C 1
ATOM 1221 O O . VAL A 1 158 ? -17.309 -8.217 49.077 1.00 47.88 158 VAL A O 1
ATOM 1224 N N . PRO A 1 159 ? -17.824 -7.963 51.253 1.00 48.44 159 PRO A N 1
ATOM 1225 C CA . PRO A 1 159 ? -18.774 -7.883 52.366 1.00 48.44 159 PRO A CA 1
ATOM 1226 C C . PRO A 1 159 ? -18.292 -7.022 53.551 1.00 48.44 159 PRO A C 1
ATOM 1228 O O . PRO A 1 159 ? -17.475 -7.451 54.365 1.00 48.44 159 PRO A O 1
ATOM 1231 N N . LYS A 1 160 ? -18.952 -5.879 53.777 1.00 44.97 160 LYS A N 1
ATOM 1232 C CA . LYS A 1 160 ? -19.113 -5.330 55.140 1.00 44.97 160 LYS A CA 1
ATOM 1233 C C . LYS A 1 160 ? -20.427 -5.773 55.809 1.00 44.97 160 LYS A C 1
ATOM 1235 O O . LYS A 1 160 ? -20.707 -5.371 56.932 1.00 44.97 160 LYS A O 1
ATOM 1240 N N . ALA A 1 161 ? -21.208 -6.642 55.160 1.00 50.19 161 ALA A N 1
ATOM 1241 C CA . ALA A 1 161 ? -22.515 -7.097 55.646 1.00 50.19 161 ALA A CA 1
ATOM 1242 C C . ALA A 1 161 ? -22.519 -8.474 56.346 1.00 50.19 161 ALA A C 1
ATOM 1244 O O . ALA A 1 161 ? -23.582 -8.941 56.732 1.00 50.19 161 ALA A O 1
ATOM 1245 N N . VAL A 1 162 ? -21.365 -9.120 56.569 1.00 49.78 162 VAL A N 1
ATOM 1246 C CA . VAL A 1 162 ? -21.300 -10.383 57.351 1.00 49.78 162 VAL A CA 1
ATOM 1247 C C . VAL A 1 162 ? -20.908 -10.142 58.823 1.00 49.78 162 VAL A C 1
ATOM 1249 O O . VAL A 1 162 ? -20.790 -11.077 59.602 1.00 49.78 162 VAL A O 1
ATOM 1252 N N . ALA A 1 163 ? -20.750 -8.886 59.258 1.00 47.41 163 ALA A N 1
ATOM 1253 C CA . ALA A 1 163 ? -20.325 -8.565 60.627 1.00 47.41 163 ALA A CA 1
ATOM 1254 C C . ALA A 1 163 ? -21.458 -8.141 61.589 1.00 47.41 163 ALA A C 1
ATOM 1256 O O . ALA A 1 163 ? -21.174 -7.645 62.675 1.00 47.41 163 ALA A O 1
ATOM 1257 N N . SER A 1 164 ? -22.735 -8.324 61.242 1.00 48.31 164 SER A N 1
ATOM 1258 C CA . SER A 1 164 ? -23.838 -8.074 62.182 1.00 48.31 164 SER A CA 1
ATOM 1259 C C . SER A 1 164 ? -24.928 -9.125 62.002 1.00 48.31 164 SER A C 1
ATOM 1261 O O . SER A 1 164 ? -25.792 -8.991 61.142 1.00 48.31 164 SER A O 1
ATOM 1263 N N . GLY A 1 165 ? -24.847 -10.212 62.769 1.00 40.91 165 GLY A N 1
ATOM 1264 C CA . GLY A 1 165 ? -25.850 -11.273 62.702 1.00 40.91 165 GLY A CA 1
ATOM 1265 C C . GLY A 1 165 ? -25.458 -12.587 63.369 1.00 40.91 165 GLY A C 1
ATOM 1266 O O . GLY A 1 165 ? -25.685 -13.639 62.781 1.00 40.91 165 GLY A O 1
ATOM 1267 N N . ALA A 1 166 ? -24.858 -12.537 64.556 1.00 50.34 166 ALA A N 1
ATOM 1268 C CA . ALA A 1 166 ? -24.845 -13.630 65.530 1.00 50.34 166 ALA A CA 1
ATOM 1269 C C . ALA A 1 166 ? -24.763 -13.006 66.927 1.00 50.34 166 ALA A C 1
ATOM 1271 O O . ALA A 1 166 ? -25.439 -13.530 67.837 1.00 50.34 166 ALA A O 1
#